Protein AF-Q8GW94-F1 (afdb_monomer_lite)

pLDDT: mean 80.26, std 15.48, range [37.22, 94.69]

Radius of gyration: 15.68 Å; chains: 1; bounding box: 36×32×36 Å

Organism: Arabidopsis thaliana (NCBI:txid3702)

Sequence (63 aa):
MEKSRESDILFCNLCGTMLVLKSTKYAECPLCETTRNGKEIIDKNLAYTVTTEDIRRELGISE

Structure (mmCIF, N/CA/C/O backbone):
data_AF-Q8GW94-F1
#
_entry.id   AF-Q8GW94-F1
#
loop_
_atom_site.group_PDB
_atom_site.id
_atom_site.type_symbol
_atom_site.label_atom_id
_atom_site.label_alt_id
_atom_site.label_comp_id
_atom_site.label_asym_id
_atom_site.label_entity_id
_atom_site.label_seq_id
_atom_site.pdbx_PDB_ins_code
_atom_site.Cartn_x
_atom_site.Cartn_y
_atom_site.Cartn_z
_atom_site.occupancy
_atom_site.B_iso_or_equiv
_atom_site.auth_seq_id
_atom_site.auth_comp_id
_atom_site.auth_asym_id
_atom_site.auth_atom_id
_atom_site.pdbx_PDB_model_num
ATOM 1 N N . MET A 1 1 ? -13.321 20.916 -9.886 1.00 37.22 1 MET A N 1
ATOM 2 C CA . MET A 1 1 ? -12.095 20.129 -10.103 1.00 37.22 1 MET A CA 1
ATOM 3 C C . MET A 1 1 ? -12.103 19.034 -9.059 1.00 37.22 1 MET A C 1
ATOM 5 O O . MET A 1 1 ? -11.813 19.308 -7.899 1.00 37.22 1 MET A O 1
ATOM 9 N N . GLU A 1 2 ? -12.613 17.857 -9.421 1.00 40.47 2 GLU A N 1
ATOM 10 C CA . GLU A 1 2 ? -12.535 16.688 -8.547 1.00 40.47 2 GLU A CA 1
ATOM 11 C C . GLU A 1 2 ? -11.058 16.466 -8.241 1.00 40.47 2 GLU A C 1
ATOM 13 O O . GLU A 1 2 ? -10.244 16.330 -9.153 1.00 40.47 2 GLU A O 1
ATOM 18 N N . LYS A 1 3 ? -10.690 16.533 -6.959 1.00 40.03 3 LYS A N 1
ATOM 19 C CA . LYS A 1 3 ? -9.381 16.059 -6.531 1.00 40.03 3 LYS A CA 1
ATOM 20 C C . LYS A 1 3 ? -9.386 14.569 -6.839 1.00 40.03 3 LYS A C 1
ATOM 22 O O . LYS A 1 3 ? -9.959 13.805 -6.063 1.00 40.03 3 LYS A O 1
ATOM 27 N N . SER A 1 4 ? -8.791 14.172 -7.963 1.00 44.12 4 SER A N 1
ATOM 28 C CA . SER A 1 4 ? -8.262 12.824 -8.114 1.00 44.12 4 SER A CA 1
ATOM 29 C C . SER A 1 4 ? -7.440 12.598 -6.859 1.00 44.12 4 SER A C 1
ATOM 31 O O . SER A 1 4 ? -6.419 13.252 -6.660 1.00 44.12 4 SER A O 1
ATOM 33 N N . ARG A 1 5 ? -7.976 11.809 -5.926 1.00 52.28 5 ARG A N 1
ATOM 34 C CA . ARG A 1 5 ? -7.227 11.364 -4.761 1.00 52.28 5 ARG A CA 1
ATOM 35 C C . ARG A 1 5 ? -6.134 10.504 -5.365 1.00 52.28 5 ARG A C 1
ATOM 37 O O . ARG A 1 5 ? -6.415 9.355 -5.705 1.00 52.28 5 ARG A O 1
ATOM 44 N N . GLU A 1 6 ? -4.972 11.108 -5.622 1.00 50.19 6 GLU A N 1
ATOM 45 C CA . GLU A 1 6 ? -3.713 10.408 -5.853 1.00 50.19 6 GLU A CA 1
ATOM 46 C C . GLU A 1 6 ? -3.649 9.372 -4.745 1.00 50.19 6 GLU A C 1
ATOM 48 O O . GLU A 1 6 ? -3.482 9.679 -3.569 1.00 50.19 6 GLU A O 1
ATOM 53 N N . SER A 1 7 ? -4.059 8.162 -5.098 1.00 52.81 7 SER A N 1
ATOM 54 C CA . SER A 1 7 ? -4.190 7.087 -4.146 1.00 52.81 7 SER A CA 1
ATOM 55 C C . SER A 1 7 ? -2.771 6.598 -4.006 1.00 52.81 7 SER A C 1
ATOM 57 O O . SER A 1 7 ? -2.280 5.956 -4.931 1.00 52.81 7 SER A O 1
ATOM 59 N N . ASP A 1 8 ? -2.099 6.980 -2.919 1.00 59.56 8 ASP A N 1
ATOM 60 C CA . ASP A 1 8 ? -0.798 6.422 -2.573 1.00 59.56 8 ASP A CA 1
ATOM 61 C C . ASP A 1 8 ? -0.921 4.898 -2.665 1.00 59.56 8 ASP A C 1
ATOM 63 O O . ASP A 1 8 ? -1.660 4.257 -1.909 1.00 59.56 8 ASP A O 1
ATOM 67 N N . ILE A 1 9 ? -0.279 4.317 -3.678 1.00 62.66 9 ILE A N 1
ATOM 68 C CA . ILE A 1 9 ? -0.334 2.881 -3.914 1.00 62.66 9 ILE A CA 1
ATOM 69 C C . ILE A 1 9 ? 0.527 2.242 -2.830 1.00 62.66 9 ILE A C 1
ATOM 71 O O . ILE A 1 9 ? 1.749 2.170 -2.940 1.00 62.66 9 ILE A O 1
ATOM 75 N N . LEU A 1 10 ? -0.111 1.806 -1.747 1.00 77.06 10 LEU A N 1
ATOM 76 C CA . LEU A 1 10 ? 0.571 1.131 -0.655 1.00 77.06 10 LEU A CA 1
ATOM 77 C C . LEU A 1 10 ? 0.500 -0.375 -0.804 1.00 77.06 10 LEU A C 1
ATOM 79 O O . LEU A 1 10 ? -0.568 -0.965 -0.950 1.00 77.06 10 LEU A O 1
ATOM 83 N N . PHE A 1 11 ? 1.663 -0.996 -0.677 1.00 86.62 11 PHE A N 1
ATOM 84 C CA . PHE A 1 11 ? 1.820 -2.437 -0.693 1.00 86.62 11 PHE A CA 1
ATOM 85 C C . PHE A 1 11 ? 1.982 -2.985 0.725 1.00 86.62 11 PHE A C 1
ATOM 87 O O . PHE A 1 11 ? 2.458 -2.312 1.645 1.00 86.62 11 PHE A O 1
ATOM 94 N N . CYS A 1 12 ? 1.565 -4.232 0.905 1.00 88.75 12 CYS A N 1
ATOM 95 C CA . CYS A 1 12 ? 1.770 -4.980 2.125 1.00 88.75 12 CYS A CA 1
ATOM 96 C C . CYS A 1 12 ? 3.258 -5.296 2.301 1.00 88.75 12 CYS A C 1
ATOM 98 O O . CYS A 1 12 ? 3.876 -5.887 1.418 1.00 88.75 12 CYS A O 1
ATOM 100 N N . ASN A 1 13 ? 3.810 -4.988 3.475 1.00 85.75 13 ASN A N 1
ATOM 101 C CA . ASN A 1 13 ? 5.220 -5.248 3.780 1.00 85.75 13 ASN A CA 1
ATOM 102 C C . ASN A 1 13 ? 5.563 -6.748 3.855 1.00 85.75 13 ASN A C 1
ATOM 104 O O . ASN A 1 13 ? 6.738 -7.095 3.825 1.00 85.75 13 ASN A O 1
ATOM 108 N N . LEU A 1 14 ? 4.562 -7.626 3.991 1.00 90.44 14 LEU A N 1
ATOM 109 C CA . LEU A 1 14 ? 4.770 -9.068 4.125 1.00 90.44 14 LEU A CA 1
ATOM 110 C C . LEU A 1 14 ? 4.760 -9.787 2.770 1.00 90.44 14 LEU A C 1
ATOM 112 O O . LEU A 1 14 ? 5.621 -10.616 2.504 1.00 90.44 14 LEU A O 1
ATOM 116 N N . CYS A 1 15 ? 3.773 -9.486 1.923 1.00 92.88 15 CYS A N 1
ATOM 117 C CA . CYS A 1 15 ? 3.526 -10.228 0.681 1.00 92.88 15 CYS A CA 1
ATOM 118 C C . CYS A 1 15 ? 3.500 -9.355 -0.582 1.00 92.88 15 CYS A C 1
ATOM 120 O O . CYS A 1 15 ? 3.182 -9.855 -1.657 1.00 92.88 15 CYS A O 1
ATOM 122 N N . GLY A 1 16 ? 3.753 -8.047 -0.471 1.00 89.12 16 GLY A N 1
ATOM 123 C CA . GLY A 1 16 ? 3.781 -7.124 -1.611 1.00 89.12 16 GLY A CA 1
ATOM 124 C C . GLY A 1 16 ? 2.420 -6.844 -2.257 1.00 89.12 16 GLY A C 1
ATOM 125 O O . GLY A 1 16 ? 2.348 -6.095 -3.222 1.00 89.12 16 GLY A O 1
ATOM 126 N N . THR A 1 17 ? 1.325 -7.408 -1.743 1.00 91.88 17 THR A N 1
ATOM 127 C CA . THR A 1 17 ? -0.020 -7.166 -2.289 1.00 91.88 17 THR A CA 1
ATOM 128 C C . THR A 1 17 ? -0.511 -5.772 -1.937 1.00 91.88 17 THR A C 1
ATOM 130 O O . THR A 1 17 ? -0.297 -5.311 -0.817 1.00 91.88 17 THR A O 1
ATOM 133 N N . MET A 1 18 ? -1.192 -5.108 -2.871 1.00 89.31 18 MET A N 1
ATOM 134 C CA . MET A 1 18 ? -1.776 -3.787 -2.640 1.00 89.31 18 MET A CA 1
ATOM 135 C C . MET A 1 18 ? -2.745 -3.818 -1.447 1.00 89.31 18 MET A C 1
ATOM 137 O O . MET A 1 18 ? -3.632 -4.671 -1.364 1.00 89.31 18 MET A O 1
ATOM 141 N N . LEU A 1 19 ? -2.551 -2.893 -0.510 1.00 88.62 19 LEU A N 1
ATOM 142 C CA . LEU A 1 19 ? -3.413 -2.711 0.650 1.00 88.62 19 LEU A CA 1
ATOM 143 C C . LEU A 1 19 ? -4.708 -2.013 0.232 1.00 88.62 19 LEU A C 1
ATOM 145 O O . LEU A 1 19 ? -4.713 -1.106 -0.597 1.00 88.62 19 LEU A O 1
ATOM 149 N N . VAL A 1 20 ? -5.809 -2.394 0.870 1.00 87.88 20 VAL A N 1
ATOM 150 C CA . VAL A 1 20 ? -7.113 -1.756 0.699 1.00 87.88 20 VAL A CA 1
ATOM 151 C C . VAL A 1 20 ? -7.363 -0.834 1.883 1.00 87.88 20 VAL A C 1
ATOM 153 O O . VAL A 1 20 ? -7.390 -1.282 3.030 1.00 87.88 20 VAL A O 1
ATOM 156 N N . LEU A 1 21 ? -7.580 0.457 1.626 1.00 86.06 21 LEU A N 1
ATOM 157 C CA . LEU A 1 21 ? -7.952 1.409 2.671 1.00 86.06 21 LEU A CA 1
ATOM 158 C C . LEU A 1 21 ? -9.408 1.164 3.101 1.00 86.06 21 LEU A C 1
ATOM 160 O O . LEU A 1 21 ? -10.347 1.600 2.438 1.00 86.06 21 LEU A O 1
ATOM 164 N N . LYS A 1 22 ? -9.606 0.446 4.210 1.00 86.25 22 LYS A N 1
ATOM 165 C CA . LYS A 1 22 ? -10.941 0.128 4.746 1.00 86.25 22 LYS A CA 1
ATOM 166 C C . LYS A 1 22 ? -11.556 1.301 5.507 1.00 86.25 22 LYS A C 1
ATOM 168 O O . LYS A 1 22 ? -12.774 1.440 5.554 1.00 86.25 22 LYS A O 1
ATOM 173 N N . SER A 1 23 ? -10.730 2.142 6.128 1.00 85.62 23 SER A N 1
ATOM 174 C CA . SER A 1 23 ? -11.173 3.347 6.833 1.00 85.62 23 SER A CA 1
ATOM 175 C C . SER A 1 23 ? -10.050 4.378 6.922 1.00 85.62 23 SER A C 1
ATOM 177 O O . SER A 1 23 ? -8.896 4.082 6.626 1.00 85.62 23 SER A O 1
ATOM 179 N N . THR A 1 24 ? -10.346 5.573 7.441 1.00 82.44 24 THR A N 1
ATOM 180 C CA . THR A 1 24 ? -9.308 6.579 7.731 1.00 82.44 24 THR A CA 1
ATOM 181 C C . THR A 1 24 ? -8.309 6.146 8.810 1.00 82.44 24 THR A C 1
ATOM 183 O O . THR A 1 24 ? -7.271 6.775 8.993 1.00 82.44 24 THR A O 1
ATOM 186 N N . LYS A 1 25 ? -8.613 5.073 9.550 1.00 86.56 25 LYS A N 1
ATOM 187 C CA . LYS A 1 25 ? -7.780 4.571 10.646 1.00 86.56 25 LYS A CA 1
ATOM 188 C C . LYS A 1 25 ? -6.852 3.445 10.218 1.00 86.56 25 LYS A C 1
ATOM 190 O O . LYS A 1 25 ? -5.818 3.269 10.855 1.00 86.56 25 LYS A O 1
ATOM 195 N N . TYR A 1 26 ? -7.208 2.679 9.187 1.00 88.31 26 TYR A N 1
ATOM 196 C CA . TYR A 1 26 ? -6.414 1.527 8.774 1.00 88.31 26 TYR A CA 1
ATOM 197 C C . TYR A 1 26 ? -6.632 1.120 7.315 1.00 88.31 26 TYR A C 1
ATOM 199 O O . TYR A 1 26 ? -7.723 1.263 6.754 1.00 88.31 26 TYR A O 1
ATOM 207 N N . ALA A 1 27 ? -5.571 0.557 6.747 1.00 90.25 27 ALA A N 1
ATOM 208 C CA . ALA A 1 27 ? -5.585 -0.223 5.521 1.00 90.25 27 ALA A CA 1
ATOM 209 C C . ALA A 1 27 ? -5.309 -1.697 5.841 1.00 90.25 27 ALA A C 1
ATOM 211 O O . ALA A 1 27 ? -4.715 -2.008 6.873 1.00 90.25 27 ALA A O 1
ATOM 212 N N . GLU A 1 28 ? -5.732 -2.600 4.967 1.00 92.38 28 GLU A N 1
ATOM 213 C CA . GLU A 1 28 ? -5.658 -4.044 5.190 1.00 92.38 28 GLU A CA 1
ATOM 214 C C . GLU A 1 28 ? -5.206 -4.784 3.929 1.00 92.38 28 GLU A C 1
ATOM 216 O O . GLU A 1 28 ? -5.602 -4.446 2.813 1.00 92.38 28 GLU A O 1
ATOM 221 N N . CYS A 1 29 ? -4.366 -5.799 4.118 1.00 92.62 29 CYS A N 1
ATOM 222 C CA . CYS A 1 29 ? -3.933 -6.724 3.079 1.00 92.62 29 CYS A CA 1
ATOM 223 C C . CYS A 1 29 ? -5.041 -7.742 2.783 1.00 92.62 29 CYS A C 1
ATOM 225 O O . CYS A 1 29 ? -5.345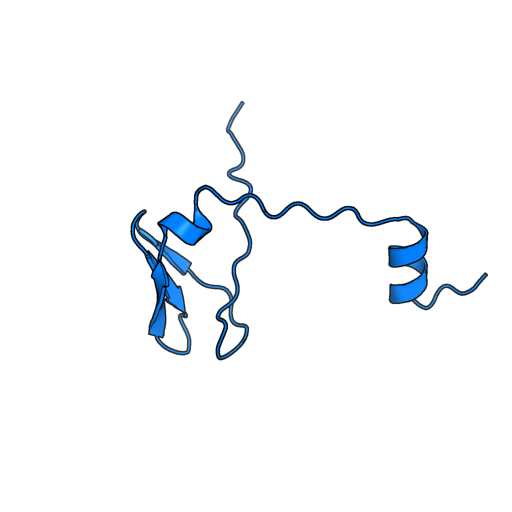 -8.546 3.658 1.00 92.62 29 CYS A O 1
ATOM 227 N N . PRO A 1 30 ? -5.593 -7.810 1.562 1.00 92.94 30 PRO A N 1
ATOM 228 C CA . PRO A 1 30 ? -6.660 -8.764 1.258 1.00 92.94 30 PRO A CA 1
ATOM 229 C C . PRO A 1 30 ? -6.193 -10.229 1.201 1.00 92.94 30 PRO A C 1
ATOM 231 O O . PRO A 1 30 ? -7.029 -11.121 1.242 1.00 92.94 30 PRO A O 1
ATOM 234 N N . LEU A 1 31 ? -4.886 -10.493 1.079 1.00 94.31 31 LEU A N 1
ATOM 235 C CA . LEU A 1 31 ? -4.348 -11.864 1.038 1.00 94.31 31 LEU A CA 1
ATOM 236 C C . LEU A 1 31 ? -3.903 -12.394 2.399 1.00 94.31 31 LEU A C 1
ATOM 238 O O . LEU A 1 31 ? -3.925 -13.593 2.638 1.00 94.31 31 LEU A O 1
ATOM 242 N N . CYS A 1 32 ? -3.406 -11.506 3.245 1.00 94.31 32 CYS A N 1
ATOM 243 C CA . CYS A 1 32 ? -2.667 -11.855 4.450 1.00 94.31 32 CYS A CA 1
ATOM 244 C C . CYS A 1 32 ? -3.239 -11.196 5.703 1.00 94.31 32 CYS A C 1
ATOM 246 O O . CYS A 1 32 ? -2.660 -11.335 6.777 1.00 94.31 32 CYS A O 1
ATOM 248 N N . GLU A 1 33 ? -4.315 -10.418 5.542 1.00 92.06 33 GLU A N 1
ATOM 249 C CA . GLU A 1 33 ? -5.118 -9.774 6.593 1.00 92.06 33 GLU A CA 1
ATOM 250 C C . GLU A 1 33 ? -4.314 -8.855 7.529 1.00 92.06 33 GLU A C 1
ATOM 252 O O . GLU A 1 33 ? -4.793 -8.355 8.544 1.00 92.06 33 GLU A O 1
ATOM 257 N N . THR A 1 34 ? -3.062 -8.571 7.163 1.00 91.19 34 THR A N 1
ATOM 258 C CA . THR A 1 34 ? -2.191 -7.664 7.899 1.00 91.19 34 THR A CA 1
ATOM 259 C C . THR A 1 34 ? -2.729 -6.247 7.766 1.00 91.19 34 THR A C 1
ATOM 261 O O . THR A 1 34 ? -2.962 -5.758 6.656 1.00 91.19 34 THR A O 1
ATOM 264 N N . THR A 1 35 ? -2.903 -5.577 8.902 1.00 90.38 35 THR A N 1
ATOM 265 C CA . THR A 1 35 ? -3.401 -4.203 8.960 1.00 90.38 35 THR A CA 1
ATOM 266 C C . THR A 1 35 ? -2.257 -3.207 9.096 1.00 90.38 35 THR A C 1
ATOM 268 O O . THR A 1 35 ? -1.210 -3.488 9.682 1.00 90.38 35 THR A O 1
ATOM 271 N N . ARG A 1 36 ? -2.456 -2.014 8.539 1.00 87.00 36 ARG A N 1
ATOM 272 C CA . ARG A 1 36 ? -1.510 -0.903 8.605 1.00 87.00 36 ARG A CA 1
ATOM 273 C C . ARG A 1 36 ? -2.238 0.372 8.997 1.00 87.00 36 ARG A C 1
ATOM 275 O O . ARG A 1 36 ? -3.390 0.568 8.615 1.00 87.00 36 ARG A O 1
ATOM 282 N N . ASN A 1 37 ? -1.581 1.239 9.760 1.00 86.81 37 ASN A N 1
ATOM 283 C CA . ASN A 1 37 ? -2.199 2.465 10.251 1.00 86.81 37 ASN A CA 1
ATOM 284 C C . ASN A 1 37 ? -2.511 3.422 9.088 1.00 86.81 37 ASN A C 1
ATOM 286 O O . ASN A 1 37 ? -1.619 3.836 8.355 1.00 86.81 37 ASN A O 1
ATOM 290 N N . GLY A 1 38 ? -3.779 3.804 8.946 1.00 81.50 38 GLY A N 1
ATOM 291 C CA . GLY A 1 38 ? -4.259 4.684 7.879 1.00 81.50 38 GLY A CA 1
ATOM 292 C C . GLY A 1 38 ? -3.680 6.097 7.963 1.00 81.50 38 GLY A C 1
ATOM 293 O O . GLY A 1 38 ? -3.512 6.745 6.938 1.00 81.50 38 GLY A O 1
ATOM 294 N N . LYS A 1 39 ? -3.283 6.565 9.152 1.00 80.62 39 LYS A N 1
ATOM 295 C CA . LYS A 1 39 ? -2.610 7.866 9.306 1.00 80.62 39 LYS A CA 1
ATOM 296 C C . LYS A 1 39 ? -1.196 7.881 8.730 1.00 80.62 39 LYS A C 1
ATOM 298 O O . LYS A 1 39 ? -0.703 8.936 8.359 1.00 80.62 39 LYS A O 1
ATOM 303 N N . GLU A 1 40 ? -0.534 6.728 8.647 1.00 76.12 40 GLU A N 1
ATOM 304 C CA . GLU A 1 40 ? 0.765 6.624 7.969 1.00 76.12 40 GLU A CA 1
ATOM 305 C C . GLU A 1 40 ? 0.631 6.664 6.443 1.00 76.12 40 GLU A C 1
ATOM 307 O O . GLU A 1 40 ? 1.643 6.755 5.757 1.00 76.12 40 GLU A O 1
ATOM 312 N N . ILE A 1 41 ? -0.602 6.568 5.942 1.00 76.94 41 ILE A N 1
ATOM 313 C CA . ILE A 1 41 ? -0.953 6.377 4.538 1.00 76.94 41 ILE A CA 1
ATOM 314 C C . ILE A 1 41 ? -1.573 7.651 3.962 1.00 76.94 41 ILE A C 1
ATOM 316 O O . ILE A 1 41 ? -1.088 8.177 2.978 1.00 76.94 41 ILE A O 1
ATOM 320 N N . ILE A 1 42 ? -2.633 8.157 4.592 1.00 75.12 42 ILE A N 1
ATOM 321 C CA . ILE A 1 42 ? -3.537 9.161 4.006 1.00 75.12 42 ILE A CA 1
ATOM 322 C C . ILE A 1 42 ? -2.892 10.543 3.852 1.00 75.12 42 ILE A C 1
ATOM 324 O O . ILE A 1 42 ? -3.277 11.294 2.963 1.00 75.12 42 ILE A O 1
ATOM 328 N N . ASP A 1 43 ? -1.928 10.872 4.709 1.00 69.88 43 ASP A N 1
ATOM 329 C CA . ASP A 1 43 ? -1.282 12.189 4.730 1.00 69.88 43 ASP A CA 1
ATOM 330 C C . ASP A 1 43 ? 0.160 12.146 4.192 1.00 69.88 43 ASP A C 1
ATOM 332 O O . ASP A 1 43 ? 0.897 13.127 4.306 1.00 69.88 43 ASP A O 1
ATOM 336 N N . LYS A 1 44 ? 0.595 11.007 3.634 1.00 69.88 44 LYS A N 1
ATOM 337 C CA . LYS A 1 44 ? 1.962 10.814 3.141 1.00 69.88 44 LYS A CA 1
ATOM 338 C C . LYS A 1 44 ? 1.983 10.570 1.636 1.00 69.88 44 LYS A C 1
ATOM 340 O O . LYS A 1 44 ? 2.164 9.436 1.213 1.00 69.88 44 LYS A O 1
ATOM 345 N N . ASN A 1 45 ? 1.959 11.657 0.868 1.00 65.94 45 ASN A N 1
ATOM 346 C CA . ASN A 1 45 ? 2.257 11.593 -0.560 1.00 65.94 45 ASN A CA 1
ATOM 347 C C . ASN A 1 45 ? 3.671 11.034 -0.777 1.00 65.94 45 ASN A C 1
ATOM 349 O O . ASN A 1 45 ? 4.661 11.640 -0.346 1.00 65.94 45 ASN A O 1
ATOM 353 N N . LEU A 1 46 ? 3.775 9.900 -1.469 1.00 66.00 46 LEU A N 1
ATOM 354 C CA . LEU A 1 46 ? 5.059 9.364 -1.912 1.00 66.00 46 LEU A CA 1
ATOM 355 C C . LEU A 1 46 ? 5.421 9.969 -3.275 1.00 66.00 46 LEU A C 1
ATOM 357 O O . LEU A 1 46 ? 4.979 9.493 -4.316 1.00 66.00 46 LEU A O 1
ATOM 361 N N . ALA A 1 47 ? 6.259 11.006 -3.274 1.00 68.81 47 ALA A N 1
ATOM 362 C CA . ALA A 1 47 ? 6.813 11.577 -4.499 1.00 68.81 47 ALA A CA 1
ATOM 363 C C . ALA A 1 47 ? 8.243 11.074 -4.729 1.00 68.81 47 ALA A C 1
ATOM 365 O O . ALA A 1 47 ? 9.096 11.178 -3.847 1.00 68.81 47 ALA A O 1
ATOM 366 N N . TYR A 1 48 ? 8.518 10.564 -5.927 1.00 69.31 48 TYR A N 1
ATOM 367 C CA . TYR A 1 48 ? 9.865 10.247 -6.386 1.00 69.31 48 TYR A CA 1
ATOM 368 C C . TYR A 1 48 ? 10.089 10.871 -7.762 1.00 69.31 48 TYR A C 1
ATOM 370 O O . TYR A 1 48 ? 9.205 10.863 -8.618 1.00 69.31 48 TYR A O 1
ATOM 378 N N . THR A 1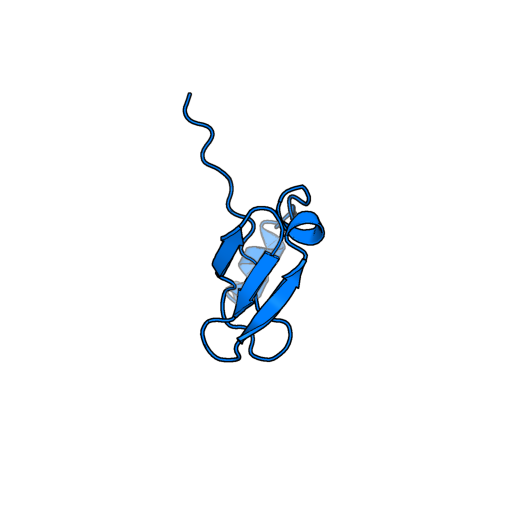 49 ? 11.272 11.443 -7.965 1.00 85.44 49 THR A N 1
ATOM 379 C CA . THR A 1 49 ? 11.671 11.988 -9.264 1.00 85.44 49 THR A CA 1
ATOM 380 C C . THR A 1 49 ? 12.280 10.866 -10.085 1.00 85.44 49 THR A C 1
ATOM 382 O O . THR A 1 49 ? 13.2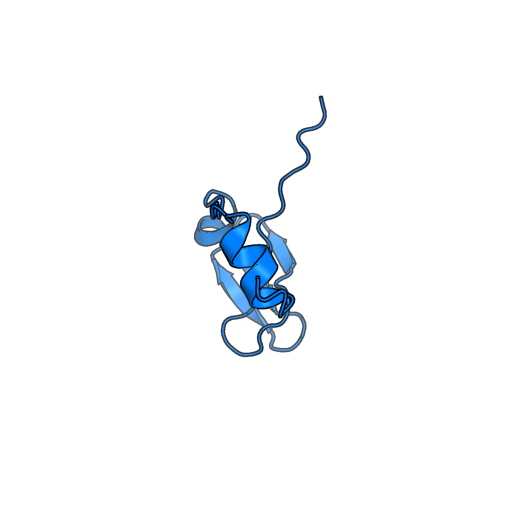32 10.230 -9.639 1.00 85.44 49 THR A O 1
ATOM 385 N N . VAL A 1 50 ? 11.746 10.643 -11.282 1.00 86.88 50 VAL A N 1
ATOM 386 C CA . VAL A 1 50 ? 12.329 9.726 -12.263 1.00 86.88 50 VAL A CA 1
ATOM 387 C C . VAL A 1 50 ? 12.987 10.558 -13.352 1.00 86.88 50 VAL A C 1
ATOM 389 O O . VAL A 1 50 ? 12.333 11.414 -13.949 1.00 86.88 50 VAL A O 1
ATOM 392 N N . THR A 1 51 ? 14.274 10.328 -13.605 1.00 93.31 51 THR A N 1
ATOM 393 C CA . THR A 1 51 ? 14.981 10.971 -14.719 1.00 93.31 51 THR A CA 1
ATOM 394 C C . THR A 1 51 ? 14.804 10.180 -16.015 1.00 93.31 51 THR A C 1
ATOM 396 O O . THR A 1 51 ? 14.441 9.000 -16.009 1.00 93.31 51 THR A O 1
ATOM 399 N N . THR A 1 52 ? 15.078 10.813 -17.155 1.00 93.19 52 THR A N 1
ATOM 400 C CA . THR A 1 52 ? 15.072 10.125 -18.455 1.00 93.19 52 THR A CA 1
ATOM 401 C C . THR A 1 52 ? 16.083 8.976 -18.469 1.00 93.19 52 THR A C 1
ATOM 403 O O . THR A 1 52 ? 15.823 7.920 -19.042 1.00 93.19 52 THR A O 1
ATOM 406 N N . GLU A 1 53 ? 17.218 9.161 -17.801 1.00 93.06 53 GLU A N 1
ATOM 407 C CA . GLU A 1 53 ? 18.286 8.181 -17.643 1.00 93.06 53 GLU A CA 1
ATOM 408 C C . GLU A 1 53 ? 17.826 6.973 -16.820 1.00 93.06 53 GLU A C 1
ATOM 410 O O . GLU A 1 53 ? 18.141 5.838 -17.178 1.00 93.06 53 GLU A O 1
ATOM 415 N N . ASP A 1 54 ? 17.040 7.189 -15.760 1.00 91.62 54 ASP A N 1
ATOM 416 C CA . ASP A 1 54 ? 16.462 6.102 -14.960 1.00 91.62 54 ASP A CA 1
ATOM 417 C C . ASP A 1 54 ? 15.514 5.235 -15.794 1.00 91.62 54 ASP A C 1
ATOM 419 O O . ASP A 1 54 ? 15.595 4.009 -15.740 1.00 91.62 54 ASP A O 1
ATOM 423 N N . ILE A 1 55 ? 14.669 5.864 -16.619 1.00 91.75 55 ILE A N 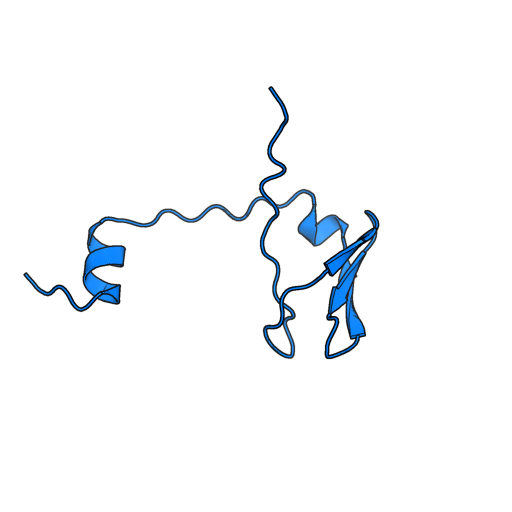1
ATOM 424 C CA . ILE A 1 55 ? 13.758 5.157 -17.533 1.00 91.75 55 ILE A CA 1
ATOM 425 C C . ILE A 1 55 ? 14.552 4.367 -18.574 1.00 91.75 55 ILE A C 1
ATOM 427 O O . ILE A 1 55 ? 14.271 3.193 -18.803 1.00 91.75 55 ILE A O 1
ATOM 431 N N . ARG A 1 56 ? 15.554 4.991 -19.206 1.00 94.69 56 ARG A N 1
ATOM 432 C CA . ARG A 1 56 ? 16.397 4.332 -20.216 1.00 94.69 56 ARG A CA 1
ATOM 433 C C . ARG A 1 56 ? 17.111 3.113 -19.642 1.00 94.69 56 ARG A C 1
ATOM 435 O O . ARG A 1 56 ? 17.078 2.052 -20.260 1.00 94.69 56 ARG A O 1
ATOM 442 N N . ARG A 1 57 ? 17.691 3.251 -18.446 1.00 91.69 57 ARG A N 1
ATOM 443 C CA . ARG A 1 57 ? 18.374 2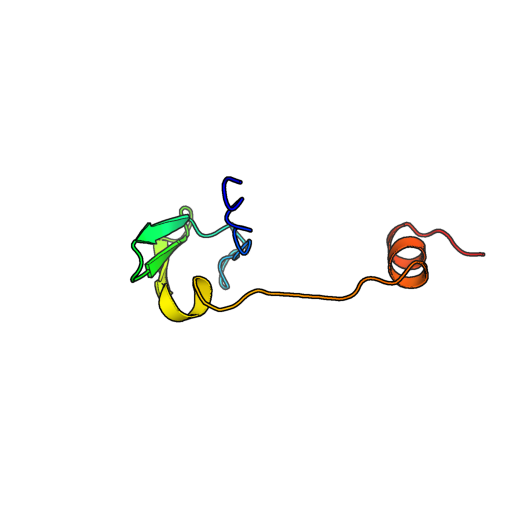.166 -17.735 1.00 91.69 57 ARG A CA 1
ATOM 444 C C . ARG A 1 57 ? 17.436 0.992 -17.461 1.00 91.69 57 ARG A C 1
ATOM 446 O O . ARG A 1 57 ? 17.808 -0.141 -17.746 1.00 91.69 57 ARG A O 1
ATOM 453 N N . GLU A 1 58 ? 16.232 1.258 -16.960 1.00 93.44 58 GLU A N 1
ATOM 454 C CA . GLU A 1 58 ? 15.249 0.210 -16.651 1.00 93.44 58 GLU A CA 1
ATOM 455 C C . GLU A 1 58 ? 14.730 -0.496 -17.914 1.00 93.44 58 GLU A C 1
ATOM 457 O O . GLU A 1 58 ? 14.517 -1.705 -17.922 1.00 93.44 58 GLU A O 1
ATOM 462 N N . LEU A 1 59 ? 14.582 0.242 -19.018 1.00 94.38 59 LEU A N 1
ATOM 463 C CA . LEU A 1 59 ? 14.180 -0.309 -20.315 1.00 94.38 59 LEU A CA 1
ATOM 464 C C . LEU A 1 59 ? 15.323 -1.012 -21.070 1.00 94.38 59 LEU A C 1
ATOM 466 O O . LEU A 1 59 ? 15.106 -1.502 -22.177 1.00 94.38 59 LEU A O 1
ATOM 470 N N . GLY A 1 60 ? 16.539 -1.046 -20.516 1.00 91.62 60 GLY A N 1
ATOM 471 C CA 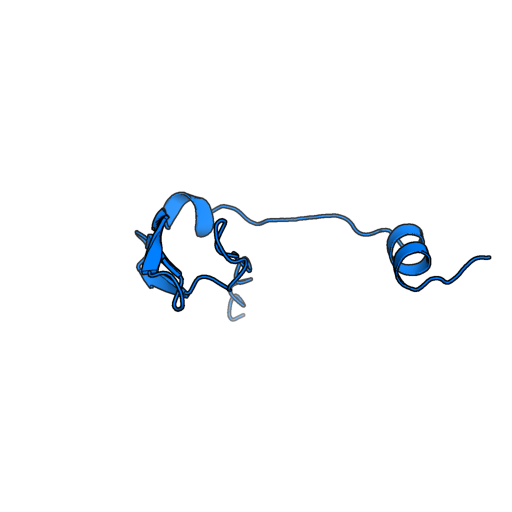. GLY A 1 60 ? 17.717 -1.601 -21.189 1.00 91.62 60 GLY A CA 1
ATOM 472 C C . GLY A 1 60 ? 18.161 -0.800 -22.420 1.00 91.62 60 GLY A C 1
ATOM 473 O O . GLY A 1 60 ? 18.906 -1.312 -23.255 1.00 91.62 60 GLY A O 1
ATOM 474 N N . ILE A 1 61 ? 17.716 0.453 -22.545 1.00 91.75 61 ILE A N 1
ATOM 475 C CA . ILE A 1 61 ? 18.119 1.364 -23.615 1.00 91.75 61 ILE A CA 1
ATOM 476 C C . ILE A 1 61 ? 19.485 1.922 -23.224 1.00 91.75 61 ILE A C 1
ATOM 478 O O . ILE A 1 61 ? 19.595 2.871 -22.449 1.00 91.75 61 ILE A O 1
ATOM 482 N N . SER A 1 62 ? 20.526 1.273 -23.734 1.00 74.31 62 SER A N 1
ATOM 483 C CA . SER A 1 62 ? 21.905 1.748 -23.631 1.00 74.31 62 SER A CA 1
ATOM 484 C C . SER A 1 62 ? 22.167 2.678 -24.816 1.00 74.31 62 SER A C 1
ATOM 486 O O . SER A 1 62 ? 21.817 2.313 -25.940 1.00 74.31 62 SER A O 1
ATOM 488 N N . GLU A 1 63 ? 22.707 3.873 -24.564 1.00 61.84 63 GLU A N 1
ATOM 489 C CA . GLU A 1 63 ? 23.258 4.734 -25.628 1.00 61.84 63 GLU A CA 1
ATOM 490 C C . GLU A 1 63 ? 24.431 4.058 -26.348 1.00 61.84 63 GLU A C 1
ATOM 492 O O . GLU A 1 63 ? 25.224 3.366 -25.665 1.00 61.84 63 GLU A O 1
#

Foldseek 3Di:
DPPPQPQQQDADPPPRATWDCPDCQWTAHPVPRDIDGNVVGRPDDDDDDDDPVNVCVVVVNDD

Secondary structure (DSSP, 8-state):
---------PBPTTT-PBPEEEETTEEE-TTT--EEETHHHHT--------HHHHHHHTT---